Protein AF-A0A397TCQ6-F1 (afdb_monomer_lite)

Secondary structure (DSSP, 8-state):
-----TT---TTS--SS----S-GGGS-HHHHTTPPP-HHHHHHHHHHHHH--

Radius of gyration: 11.46 Å; chains: 1; bounding box: 30×18×28 Å

Foldseek 3Di:
DDDDCVPPDPPPDPCPFLDQDDDVVLADVCSVVSHDDDVVSVVSSVVSVVVVD

InterPro domains:
  IPR000719 Protein kinase domain [PF00069] (2-53)
  IPR000719 Protein kinase domain [PS50011] (1-53)
  IPR011009 Protein kinase-like domain superfamily [SSF56112] (2-53)

pLDDT: mean 84.89, std 8.34, range [62.56, 94.81]

Sequence (53 aa):
LISDLGLCKPVNQPNVKNDVYGILPYIAPEVLRGNQYTKAADIYSLGIIMWEM

Structure (mmCIF, N/CA/C/O backbone):
data_AF-A0A397TCQ6-F1
#
_entry.id   AF-A0A397TCQ6-F1
#
loop_
_atom_site.group_PDB
_atom_site.id
_atom_site.type_symbol
_atom_site.label_atom_id
_atom_site.label_alt_id
_atom_site.label_comp_id
_atom_site.label_asym_id
_atom_site.label_entity_id
_atom_site.label_seq_id
_atom_site.pdbx_PDB_ins_code
_atom_site.Cartn_x
_atom_site.Cartn_y
_atom_site.Cartn_z
_atom_site.occupancy
_atom_site.B_iso_or_equiv
_atom_site.auth_seq_id
_atom_site.auth_comp_id
_atom_site.auth_asym_id
_atom_site.auth_atom_id
_atom_site.pdbx_PDB_model_num
ATOM 1 N N . LEU A 1 1 ? 16.517 0.634 2.556 1.00 77.06 1 LEU A N 1
ATOM 2 C CA . LEU A 1 1 ? 16.258 1.194 3.903 1.00 77.06 1 LEU A CA 1
ATOM 3 C C . LEU A 1 1 ? 14.778 1.554 3.952 1.00 77.06 1 LEU A C 1
ATOM 5 O O . LEU A 1 1 ? 14.346 2.278 3.067 1.00 77.06 1 LEU A O 1
ATOM 9 N N . ILE A 1 2 ? 13.998 1.021 4.893 1.00 81.12 2 ILE A N 1
ATOM 10 C CA . ILE A 1 2 ? 12.597 1.435 5.083 1.00 81.12 2 ILE A CA 1
ATOM 11 C C . ILE A 1 2 ? 12.616 2.524 6.158 1.00 81.12 2 ILE A C 1
ATOM 13 O O . ILE A 1 2 ? 13.123 2.270 7.247 1.00 81.12 2 ILE A O 1
ATOM 17 N N . SER A 1 3 ? 12.147 3.732 5.840 1.00 88.50 3 SER A N 1
ATOM 18 C CA . SER A 1 3 ? 12.254 4.894 6.742 1.00 88.50 3 SER A CA 1
ATOM 19 C C . SER A 1 3 ? 10.958 5.683 6.909 1.00 88.50 3 SER A C 1
ATOM 21 O O . SER A 1 3 ? 10.851 6.430 7.878 1.00 88.50 3 SER A O 1
ATOM 23 N N . ASP A 1 4 ? 9.998 5.549 5.994 1.00 83.56 4 ASP A N 1
ATOM 24 C CA . ASP A 1 4 ? 8.733 6.273 6.075 1.00 83.56 4 ASP A CA 1
ATOM 25 C C . ASP A 1 4 ? 7.623 5.345 6.575 1.00 83.56 4 ASP A C 1
ATOM 27 O O . ASP A 1 4 ? 7.217 4.409 5.892 1.00 83.56 4 ASP A O 1
ATOM 31 N N . LEU A 1 5 ? 7.175 5.591 7.807 1.00 85.88 5 LEU A N 1
ATOM 32 C CA . LEU A 1 5 ? 6.069 4.887 8.466 1.00 85.88 5 LEU A CA 1
ATOM 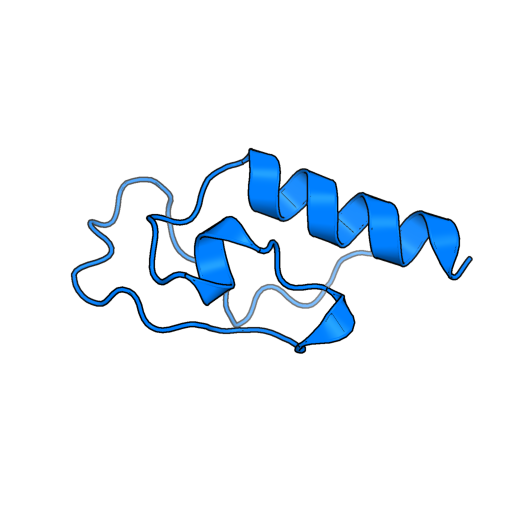33 C C . LEU A 1 5 ? 4.990 5.885 8.926 1.00 85.88 5 LEU A C 1
ATOM 35 O O . LEU A 1 5 ? 4.213 5.587 9.831 1.00 85.88 5 LEU A O 1
ATOM 39 N N . GLY A 1 6 ? 4.936 7.083 8.326 1.00 83.94 6 GLY A N 1
ATOM 40 C CA . GLY A 1 6 ? 4.046 8.175 8.750 1.00 83.94 6 GLY A CA 1
ATOM 41 C C . GLY A 1 6 ? 2.549 7.855 8.662 1.00 83.94 6 GLY A C 1
ATOM 42 O O . GLY A 1 6 ? 1.739 8.506 9.318 1.00 83.94 6 GLY A O 1
ATOM 43 N N . LEU A 1 7 ? 2.181 6.828 7.890 1.00 81.12 7 LEU A N 1
ATOM 44 C CA . LEU A 1 7 ? 0.808 6.337 7.740 1.00 81.12 7 LEU A CA 1
ATOM 45 C C . LEU A 1 7 ? 0.549 5.013 8.479 1.00 81.12 7 LEU A C 1
ATOM 47 O O . LEU A 1 7 ? -0.567 4.491 8.423 1.00 81.12 7 LEU A O 1
ATOM 51 N N . CYS A 1 8 ? 1.548 4.451 9.167 1.00 83.38 8 CYS A N 1
ATOM 52 C CA . CYS A 1 8 ? 1.395 3.182 9.869 1.00 83.38 8 CYS A CA 1
ATOM 53 C C . CYS A 1 8 ? 0.473 3.323 11.081 1.00 83.38 8 CYS A C 1
ATOM 55 O O . CYS A 1 8 ? 0.570 4.266 11.867 1.00 83.38 8 CYS A O 1
ATOM 57 N N . LYS A 1 9 ? -0.404 2.333 11.257 1.00 82.19 9 LYS A N 1
ATOM 58 C CA . LYS A 1 9 ? -1.330 2.253 12.388 1.00 82.19 9 LYS A CA 1
ATOM 59 C C . LYS A 1 9 ? -1.102 0.953 13.166 1.00 82.19 9 LYS A C 1
ATOM 61 O O . LYS A 1 9 ? -0.763 -0.065 12.558 1.00 82.19 9 LYS A O 1
ATOM 66 N N . PRO A 1 10 ? -1.294 0.946 14.496 1.00 83.56 10 PRO A N 1
ATOM 67 C CA . PRO A 1 10 ? -1.263 -0.281 15.280 1.00 83.56 10 PRO A CA 1
ATOM 68 C C . PRO A 1 10 ? -2.342 -1.251 14.796 1.00 83.56 10 PRO A C 1
ATOM 70 O O . PRO A 1 10 ? -3.504 -0.869 14.679 1.00 83.56 10 PRO A O 1
ATOM 73 N N . VAL A 1 11 ? -1.992 -2.525 14.614 1.00 79.75 11 VAL A N 1
ATOM 74 C CA . VAL A 1 11 ? -2.946 -3.572 14.190 1.00 79.75 11 VAL A CA 1
ATOM 75 C C . VAL A 1 11 ? -4.141 -3.722 15.141 1.00 79.75 11 VAL A C 1
ATOM 77 O O . VAL A 1 11 ? -5.213 -4.155 14.737 1.00 79.75 11 VAL A O 1
ATOM 80 N N . ASN A 1 12 ? -3.957 -3.349 16.411 1.00 78.56 12 ASN A N 1
ATOM 81 C CA . ASN A 1 12 ? -4.966 -3.477 17.457 1.00 78.56 12 ASN A CA 1
ATOM 82 C C . ASN A 1 12 ? -5.910 -2.264 17.550 1.00 78.56 12 ASN A C 1
ATOM 84 O O . ASN A 1 12 ? -6.806 -2.256 18.392 1.00 78.56 12 ASN A O 1
ATOM 88 N N . GLN A 1 13 ? -5.703 -1.220 16.738 1.00 76.25 13 GLN A N 1
ATOM 89 C CA . GLN A 1 13 ? -6.660 -0.122 16.646 1.00 76.25 13 GLN A CA 1
ATOM 90 C C . GLN A 1 13 ? -7.792 -0.512 15.690 1.00 76.25 13 GLN A C 1
ATOM 92 O O . GLN A 1 13 ? -7.518 -0.849 14.537 1.00 76.25 13 GLN A O 1
ATOM 97 N N . PRO A 1 14 ? -9.066 -0.442 16.124 1.00 66.50 14 PRO A N 1
ATOM 98 C CA . PRO A 1 14 ? -10.181 -0.641 15.215 1.00 66.50 14 PRO A CA 1
ATOM 99 C C . PRO A 1 14 ? -10.110 0.436 14.132 1.00 66.50 14 PRO A C 1
ATOM 101 O O . PRO A 1 14 ? -10.106 1.631 14.432 1.00 66.50 14 PRO A O 1
ATOM 104 N N . ASN A 1 15 ? -10.032 0.023 12.868 1.00 65.75 15 ASN A N 1
ATOM 105 C CA . ASN A 1 15 ? -10.064 0.959 11.753 1.00 65.75 15 ASN A CA 1
ATOM 106 C C . ASN A 1 15 ? -11.520 1.422 11.580 1.00 65.75 15 ASN A C 1
ATOM 108 O O . ASN A 1 15 ? -12.291 0.837 10.830 1.00 65.75 15 ASN A O 1
ATOM 112 N N . VAL A 1 16 ? -11.927 2.417 12.377 1.00 62.84 16 VAL A N 1
ATOM 113 C CA . VAL A 1 16 ? -13.319 2.914 12.455 1.00 62.84 16 VAL A CA 1
ATOM 114 C C . VAL A 1 16 ? -13.766 3.552 11.133 1.00 62.84 16 VAL A C 1
ATOM 116 O O . VAL A 1 16 ? -14.958 3.700 10.877 1.00 62.84 16 VAL A O 1
ATOM 119 N N . LYS A 1 17 ? -12.808 3.911 10.275 1.00 62.56 17 LYS A N 1
ATOM 120 C CA . LYS A 1 17 ? -13.033 4.410 8.924 1.00 62.56 17 LYS A CA 1
ATOM 121 C C . LYS A 1 17 ? -12.213 3.565 7.956 1.00 62.56 17 LYS A C 1
ATOM 123 O O . LYS A 1 17 ? -10.992 3.507 8.095 1.00 62.56 17 LYS A O 1
ATOM 128 N N . ASN A 1 18 ? -12.864 2.941 6.973 1.00 67.62 18 ASN A N 1
ATOM 129 C CA . ASN A 1 18 ? -12.202 2.285 5.835 1.00 67.62 18 ASN A CA 1
ATOM 130 C C . ASN 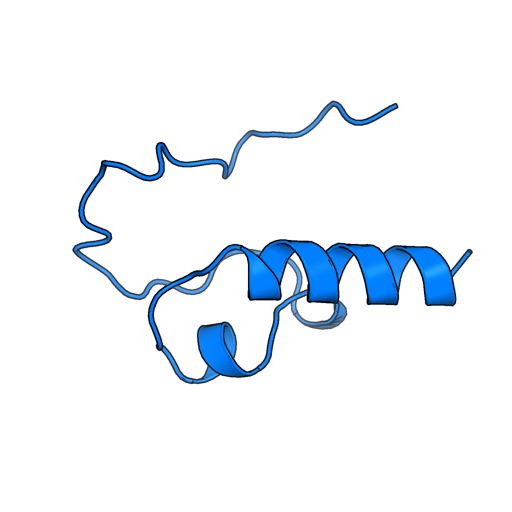A 1 18 ? -11.653 3.337 4.858 1.00 67.62 18 ASN A C 1
ATOM 132 O O . ASN A 1 18 ? -11.899 3.289 3.656 1.00 67.62 18 ASN A O 1
ATOM 136 N N . ASP A 1 19 ? -10.947 4.325 5.400 1.00 72.25 19 ASP A N 1
ATOM 137 C CA . ASP A 1 19 ? -10.281 5.348 4.621 1.00 72.25 19 ASP A CA 1
ATOM 138 C C . ASP A 1 19 ? -9.099 4.684 3.907 1.00 72.25 19 ASP A C 1
ATOM 140 O O . ASP A 1 19 ? -8.264 4.008 4.518 1.00 72.25 19 ASP A O 1
ATOM 144 N N . VAL A 1 20 ? -9.064 4.849 2.589 1.00 78.75 20 VAL A N 1
ATOM 145 C CA . VAL A 1 20 ? -7.995 4.343 1.733 1.00 78.75 20 VAL A CA 1
ATOM 146 C C . VAL A 1 20 ? -6.832 5.326 1.801 1.00 78.75 20 VAL A C 1
ATOM 148 O O . VAL A 1 20 ? -6.981 6.494 1.447 1.00 78.75 20 VAL A O 1
ATOM 151 N N . TYR A 1 21 ? -5.669 4.850 2.240 1.00 78.62 21 TYR A N 1
ATOM 152 C CA . TYR A 1 21 ? -4.433 5.628 2.285 1.00 78.62 21 TYR A CA 1
ATOM 153 C C . TYR A 1 21 ? -3.354 4.929 1.462 1.00 78.62 21 TYR A C 1
ATOM 155 O O . TYR A 1 21 ? -3.288 3.701 1.437 1.00 78.62 21 TYR A O 1
ATOM 163 N N . GLY A 1 22 ? -2.494 5.715 0.819 1.00 82.19 22 GLY A N 1
ATOM 164 C CA . GLY A 1 22 ? -1.365 5.215 0.040 1.00 82.19 22 GLY A CA 1
ATOM 165 C C . GLY A 1 22 ? -1.334 5.763 -1.383 1.00 82.19 22 GLY A C 1
ATOM 166 O O . GLY A 1 22 ? -2.123 6.628 -1.762 1.00 82.19 22 GLY A O 1
ATOM 167 N N . ILE A 1 23 ? -0.398 5.245 -2.172 1.00 84.94 23 ILE A N 1
ATOM 168 C CA . ILE A 1 23 ? -0.198 5.616 -3.573 1.00 84.94 23 ILE A CA 1
ATOM 169 C C . ILE A 1 23 ? -0.872 4.553 -4.443 1.00 84.94 23 ILE A C 1
ATOM 171 O O . ILE A 1 23 ? -0.484 3.391 -4.383 1.00 84.94 23 ILE A O 1
ATOM 175 N N . LEU A 1 24 ? -1.862 4.959 -5.248 1.00 86.44 24 LEU A N 1
ATOM 176 C CA . LEU A 1 24 ? -2.787 4.095 -6.003 1.00 8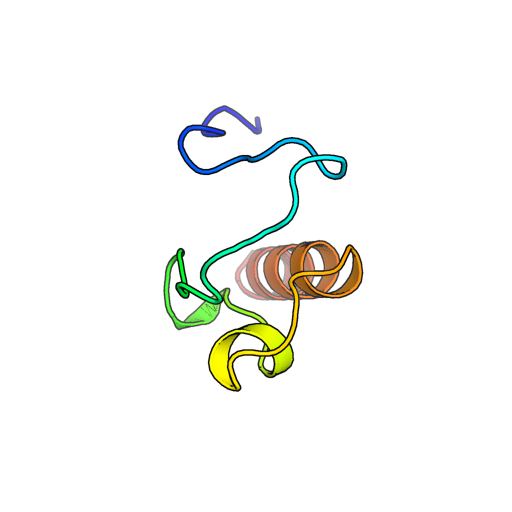6.44 24 LEU A CA 1
ATOM 177 C C . LEU A 1 24 ? -2.186 2.790 -6.589 1.00 86.44 24 LEU A C 1
ATOM 179 O O . LEU A 1 24 ? -2.770 1.740 -6.329 1.00 86.44 24 LEU A O 1
ATOM 183 N N . PRO A 1 25 ? -1.050 2.791 -7.323 1.00 86.00 25 PRO A N 1
ATOM 184 C CA . PRO A 1 25 ? -0.446 1.567 -7.874 1.00 86.00 25 PRO A CA 1
ATOM 185 C C . PRO A 1 25 ? -0.010 0.517 -6.839 1.00 86.00 25 PRO A C 1
ATOM 187 O O . PRO A 1 25 ? 0.022 -0.668 -7.156 1.00 86.00 25 PRO A O 1
ATOM 190 N N . TYR A 1 26 ? 0.296 0.924 -5.607 1.00 91.00 26 TYR A N 1
ATOM 191 C CA . TYR A 1 26 ? 0.787 0.035 -4.547 1.00 91.00 26 TYR A CA 1
ATOM 192 C C . TYR A 1 26 ? -0.315 -0.401 -3.574 1.00 91.00 26 TYR A C 1
ATOM 194 O O . TYR A 1 26 ? -0.042 -1.115 -2.611 1.00 91.00 26 TYR A O 1
ATOM 202 N N . ILE A 1 27 ? -1.561 0.028 -3.792 1.00 91.56 27 ILE A N 1
ATOM 203 C CA . ILE A 1 27 ? -2.682 -0.300 -2.909 1.00 91.56 27 ILE A CA 1
ATOM 204 C C . ILE A 1 27 ? -3.319 -1.610 -3.365 1.00 91.56 27 ILE A C 1
ATOM 206 O O . ILE A 1 27 ? -3.702 -1.767 -4.524 1.00 91.56 27 ILE A O 1
ATOM 210 N N . ALA A 1 28 ? -3.480 -2.536 -2.424 1.00 92.25 28 ALA A N 1
ATOM 211 C CA . ALA A 1 28 ? -4.132 -3.807 -2.684 1.00 92.25 28 ALA A CA 1
ATOM 212 C C . ALA A 1 28 ? -5.626 -3.624 -3.035 1.00 92.25 28 ALA A C 1
ATOM 214 O O . ALA A 1 28 ? -6.307 -2.756 -2.470 1.00 92.25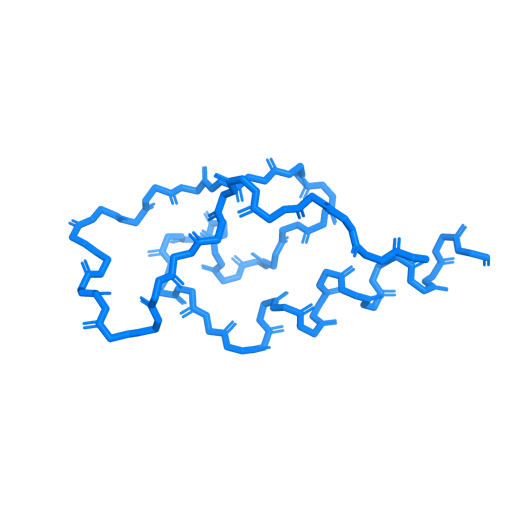 28 ALA A O 1
ATOM 215 N N . PRO A 1 29 ? -6.177 -4.434 -3.953 1.00 90.75 29 PRO A N 1
ATOM 216 C CA . PRO A 1 29 ? -7.535 -4.256 -4.464 1.00 90.75 29 PRO A CA 1
ATOM 217 C C . PRO A 1 29 ? -8.618 -4.399 -3.388 1.00 90.75 29 PRO A C 1
ATOM 219 O O . PRO A 1 29 ? -9.674 -3.775 -3.488 1.00 90.75 29 PRO A O 1
ATOM 222 N N . GLU A 1 30 ? -8.385 -5.193 -2.346 1.00 90.12 30 GLU A N 1
ATOM 223 C CA . GLU A 1 30 ? -9.285 -5.314 -1.203 1.00 90.12 30 GLU A CA 1
ATOM 224 C C . GLU A 1 30 ? -9.393 -4.003 -0.419 1.00 90.12 30 GLU A C 1
ATOM 226 O O . GLU A 1 30 ? -10.493 -3.630 -0.015 1.00 90.12 30 GLU A O 1
ATOM 231 N N . VAL A 1 31 ? -8.292 -3.262 -0.286 1.00 89.12 31 VAL A N 1
ATOM 232 C CA . VAL A 1 31 ? -8.274 -1.958 0.386 1.00 89.12 31 VAL A CA 1
ATOM 233 C C . VAL A 1 31 ? -9.016 -0.927 -0.465 1.00 89.12 31 VAL A C 1
ATOM 235 O O . VAL A 1 31 ? -9.831 -0.180 0.065 1.00 89.12 31 VAL A O 1
ATOM 238 N N . LEU A 1 32 ? -8.841 -0.946 -1.794 1.00 89.06 32 LEU A N 1
ATOM 239 C CA . LEU A 1 32 ? -9.586 -0.075 -2.722 1.00 89.06 32 LE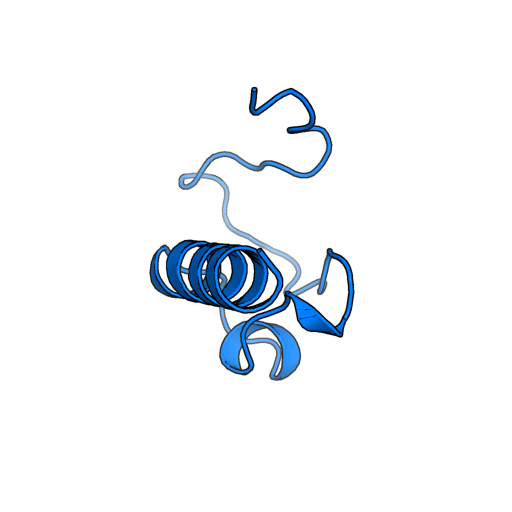U A CA 1
ATOM 240 C C . LEU A 1 32 ? -11.098 -0.319 -2.701 1.00 89.06 32 LEU A C 1
ATOM 242 O O . LEU A 1 32 ? -11.883 0.599 -2.923 1.00 89.06 32 LEU A O 1
ATOM 246 N N . ARG A 1 33 ? -11.519 -1.554 -2.421 1.00 88.12 33 ARG A N 1
ATOM 247 C CA . ARG A 1 33 ? -12.935 -1.918 -2.257 1.00 88.12 33 ARG A CA 1
ATOM 248 C C . ARG A 1 33 ? -13.503 -1.512 -0.897 1.00 88.12 33 ARG A C 1
ATOM 250 O O . ARG A 1 33 ? -14.664 -1.801 -0.623 1.00 88.12 33 ARG A O 1
ATOM 257 N N . GLY A 1 34 ? -12.698 -0.868 -0.053 1.00 85.50 34 GLY A N 1
ATOM 258 C CA . GLY A 1 34 ? -13.080 -0.506 1.301 1.00 85.50 34 GLY A CA 1
ATOM 259 C C . GLY A 1 34 ? -13.218 -1.723 2.209 1.00 85.50 34 GLY A C 1
ATOM 260 O O . GLY A 1 34 ? -14.002 -1.663 3.147 1.00 85.50 34 GLY A O 1
ATOM 261 N N . ASN A 1 35 ? -12.512 -2.829 1.948 1.00 85.75 35 ASN A N 1
ATOM 262 C CA . ASN A 1 35 ? -12.376 -3.894 2.941 1.00 85.75 35 ASN A CA 1
ATOM 263 C C . ASN A 1 35 ? -11.344 -3.493 4.000 1.00 85.75 35 ASN A C 1
ATOM 265 O O . ASN A 1 35 ? -10.561 -2.557 3.826 1.00 85.75 35 ASN A O 1
ATOM 269 N N . GLN A 1 36 ? -11.328 -4.228 5.111 1.00 84.81 36 GLN A N 1
ATOM 270 C CA . GLN A 1 36 ? -10.320 -4.020 6.142 1.00 84.81 36 GLN A CA 1
ATOM 271 C C . GLN A 1 36 ? -8.917 -4.298 5.603 1.00 84.81 36 GLN A C 1
ATOM 273 O O . GLN A 1 36 ? -8.684 -5.281 4.899 1.00 84.81 36 GLN A O 1
ATOM 278 N N . TYR A 1 37 ? -7.980 -3.433 5.984 1.00 85.94 37 TYR A N 1
ATOM 279 C CA . TYR A 1 37 ? -6.565 -3.639 5.726 1.00 85.94 37 TYR A CA 1
ATOM 280 C C . TYR A 1 37 ? -6.087 -4.923 6.408 1.00 85.94 37 TYR A C 1
ATOM 282 O O . TYR A 1 37 ? -6.385 -5.161 7.580 1.00 85.94 37 TYR A O 1
ATOM 290 N N . THR A 1 38 ? -5.321 -5.740 5.690 1.00 88.69 38 THR A N 1
ATOM 291 C CA . THR A 1 38 ? -4.756 -6.985 6.218 1.00 88.69 38 THR A CA 1
ATOM 292 C C . THR A 1 38 ? -3.275 -7.082 5.878 1.00 88.69 38 THR A C 1
ATOM 294 O O . THR A 1 38 ? -2.787 -6.376 5.001 1.00 88.69 38 THR A O 1
ATOM 297 N N . LYS A 1 39 ? -2.566 -8.027 6.507 1.00 90.25 39 LYS A N 1
ATOM 298 C CA . LYS A 1 39 ? -1.166 -8.327 6.166 1.00 90.25 39 LYS A CA 1
ATOM 299 C C . LYS A 1 39 ? -0.971 -8.708 4.688 1.00 90.25 39 LYS A C 1
ATOM 301 O O . LYS A 1 39 ? 0.133 -8.580 4.176 1.00 90.25 39 LYS A O 1
ATOM 306 N N . ALA A 1 40 ? -2.016 -9.180 3.997 1.00 92.25 40 ALA A N 1
ATOM 307 C CA . ALA A 1 40 ? -1.940 -9.478 2.567 1.00 92.25 40 ALA A CA 1
ATOM 308 C C . ALA A 1 40 ? -1.765 -8.205 1.720 1.00 92.25 40 ALA A C 1
ATOM 310 O O . ALA A 1 40 ? -1.071 -8.247 0.706 1.00 92.25 40 ALA A O 1
ATOM 311 N N . ALA A 1 41 ? -2.302 -7.069 2.178 1.00 91.12 41 ALA A N 1
ATOM 312 C CA . ALA A 1 41 ? -2.148 -5.791 1.496 1.00 91.12 41 ALA A CA 1
ATOM 313 C C . ALA A 1 41 ? -0.699 -5.279 1.557 1.00 91.12 41 ALA A C 1
ATOM 315 O O . ALA A 1 41 ? -0.173 -4.813 0.545 1.00 91.12 41 ALA A O 1
ATOM 316 N N . ASP A 1 42 ? -0.023 -5.453 2.702 1.00 91.19 42 ASP A N 1
ATOM 317 C CA . ASP A 1 42 ? 1.415 -5.171 2.830 1.00 91.19 42 ASP A CA 1
ATOM 318 C C . ASP A 1 42 ? 2.224 -6.008 1.823 1.00 91.19 42 ASP A C 1
ATOM 320 O O . ASP A 1 42 ? 3.074 -5.476 1.108 1.00 91.19 42 ASP A O 1
ATOM 324 N N . ILE A 1 43 ? 1.922 -7.309 1.714 1.00 94.75 43 ILE A N 1
ATOM 325 C CA . ILE A 1 43 ? 2.605 -8.230 0.788 1.00 94.75 43 ILE A CA 1
ATOM 326 C C . ILE A 1 43 ? 2.373 -7.822 -0.671 1.00 94.75 43 ILE A C 1
ATOM 328 O O . ILE A 1 43 ? 3.320 -7.830 -1.455 1.00 94.75 43 ILE A O 1
ATOM 332 N N . TYR A 1 44 ? 1.147 -7.437 -1.036 1.00 94.06 44 TYR A N 1
ATOM 333 C CA . TYR A 1 44 ? 0.842 -6.936 -2.377 1.00 94.06 44 TYR A CA 1
ATOM 334 C C . TYR A 1 44 ? 1.696 -5.711 -2.716 1.00 94.06 44 TYR A C 1
ATOM 336 O O . TYR A 1 44 ? 2.374 -5.701 -3.742 1.00 94.06 44 TYR A O 1
ATOM 344 N N . SER A 1 45 ? 1.713 -4.708 -1.831 1.00 92.25 45 SER A N 1
ATOM 345 C CA . SER A 1 45 ? 2.476 -3.476 -2.052 1.00 92.25 45 SER A CA 1
ATOM 346 C C . SER A 1 45 ? 3.973 -3.751 -2.214 1.00 92.25 45 SER A C 1
ATOM 348 O O . SER A 1 45 ? 4.600 -3.228 -3.135 1.00 92.25 45 SER A O 1
ATOM 350 N N . LEU A 1 46 ? 4.529 -4.651 -1.395 1.00 93.12 46 LEU A N 1
ATOM 351 C CA . LEU A 1 46 ? 5.918 -5.087 -1.502 1.00 93.12 46 LEU A CA 1
ATOM 352 C C . LEU A 1 46 ? 6.182 -5.827 -2.821 1.00 93.12 46 LEU A C 1
ATOM 354 O O . LEU A 1 46 ? 7.231 -5.625 -3.423 1.00 93.12 46 LEU A O 1
ATOM 358 N N . GLY A 1 47 ? 5.235 -6.643 -3.290 1.00 94.81 47 GLY A N 1
ATOM 359 C CA . GLY A 1 47 ? 5.323 -7.339 -4.574 1.00 94.81 47 GLY A CA 1
ATOM 360 C C . GLY A 1 47 ? 5.380 -6.385 -5.767 1.00 94.81 47 GLY A C 1
ATOM 361 O O . GLY A 1 47 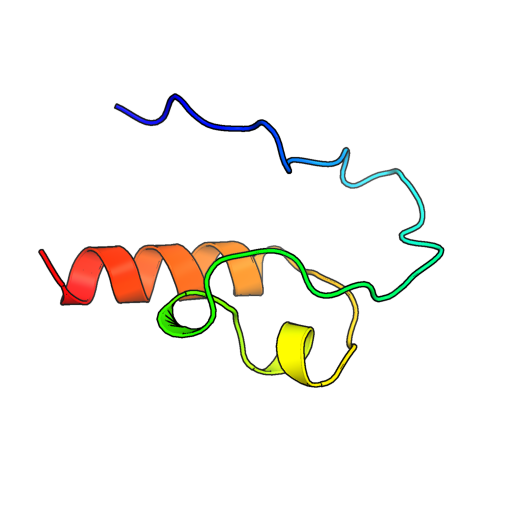? 6.192 -6.591 -6.663 1.00 94.81 47 GLY A O 1
ATOM 362 N N . ILE A 1 48 ? 4.586 -5.310 -5.755 1.00 93.88 48 ILE A N 1
ATOM 363 C CA . ILE A 1 48 ? 4.647 -4.268 -6.794 1.00 93.88 48 ILE A CA 1
ATOM 364 C C . ILE A 1 48 ? 5.985 -3.524 -6.740 1.00 93.88 48 ILE A C 1
ATOM 366 O O . ILE A 1 48 ? 6.603 -3.319 -7.777 1.00 93.88 48 ILE A O 1
ATOM 370 N N . ILE A 1 49 ? 6.483 -3.183 -5.546 1.00 92.19 49 ILE A N 1
ATOM 371 C CA . ILE A 1 49 ? 7.818 -2.578 -5.404 1.00 92.19 49 ILE A CA 1
ATOM 372 C C . ILE A 1 49 ? 8.897 -3.516 -5.960 1.00 92.19 49 ILE A C 1
ATOM 374 O O . ILE A 1 49 ? 9.793 -3.057 -6.653 1.00 92.19 49 ILE A O 1
ATOM 378 N N . MET A 1 50 ? 8.811 -4.822 -5.688 1.00 93.50 50 MET A N 1
ATOM 379 C CA . MET A 1 50 ? 9.744 -5.818 -6.227 1.00 93.50 50 MET A CA 1
ATOM 380 C C . MET A 1 50 ? 9.648 -5.991 -7.742 1.00 93.50 50 MET A C 1
ATOM 382 O O . MET A 1 50 ? 10.654 -6.314 -8.360 1.00 93.50 50 MET A O 1
ATOM 386 N N . TRP A 1 51 ? 8.467 -5.805 -8.327 1.00 94.44 51 TRP A N 1
ATOM 387 C CA . TRP A 1 51 ? 8.269 -5.863 -9.773 1.00 94.44 51 TRP A CA 1
ATOM 388 C C . TRP A 1 51 ? 8.876 -4.658 -10.502 1.00 94.44 51 TRP A C 1
ATOM 390 O O . TRP A 1 51 ? 9.401 -4.807 -11.599 1.00 94.44 51 TRP A O 1
ATOM 400 N N . GLU A 1 52 ? 8.797 -3.476 -9.894 1.00 92.81 52 GLU A N 1
ATOM 401 C CA . GLU A 1 52 ? 9.351 -2.233 -10.445 1.00 92.81 52 GLU A CA 1
ATOM 402 C C . GLU A 1 52 ? 10.879 -2.107 -10.258 1.00 92.81 52 GLU A C 1
ATOM 404 O O . GLU A 1 52 ? 11.476 -1.168 -10.788 1.00 92.81 52 GLU A O 1
ATOM 409 N N . MET A 1 53 ? 11.505 -3.006 -9.484 1.00 86.69 53 MET A N 1
ATOM 410 C CA . MET A 1 53 ? 12.958 -3.035 -9.244 1.00 86.69 53 MET A CA 1
ATOM 411 C C . MET A 1 53 ? 13.759 -3.692 -10.369 1.00 86.69 53 MET A C 1
ATOM 413 O O . MET A 1 53 ? 13.263 -4.648 -11.004 1.00 86.69 53 MET A O 1
#

Organism: NCBI:txid658196